Protein AF-A0A257Q0I9-F1 (afdb_monomer_lite)

Structure (mmCIF, N/CA/C/O backbone):
data_AF-A0A257Q0I9-F1
#
_entry.id   AF-A0A257Q0I9-F1
#
loop_
_atom_site.group_PDB
_atom_site.id
_atom_site.type_symbol
_atom_site.label_atom_id
_atom_site.label_alt_id
_atom_site.label_comp_id
_atom_site.label_asym_id
_atom_site.label_entity_id
_atom_site.label_seq_id
_atom_site.pdbx_PDB_ins_code
_atom_site.Cartn_x
_atom_site.Cartn_y
_atom_site.Cartn_z
_atom_site.occupancy
_atom_site.B_iso_or_equiv
_atom_site.auth_seq_id
_atom_site.auth_comp_id
_atom_site.auth_asym_id
_atom_site.auth_atom_id
_atom_site.pdbx_PDB_model_num
ATOM 1 N N . MET A 1 1 ? -20.682 18.251 23.087 1.00 47.34 1 MET A N 1
ATOM 2 C CA . MET A 1 1 ? -19.854 17.258 22.370 1.00 47.34 1 MET A CA 1
ATOM 3 C C . MET A 1 1 ? -20.577 15.922 22.479 1.00 47.34 1 MET A C 1
ATOM 5 O O . MET A 1 1 ? -20.470 15.254 23.495 1.00 47.34 1 MET A O 1
ATOM 9 N N . THR A 1 2 ? -21.476 15.627 21.542 1.00 52.22 2 THR A N 1
ATOM 10 C CA . THR A 1 2 ? -22.420 14.502 21.628 1.00 52.22 2 THR A CA 1
ATOM 11 C C . THR A 1 2 ? -21.692 13.170 21.445 1.00 52.22 2 THR A C 1
ATOM 13 O O . THR A 1 2 ? -21.302 12.810 20.338 1.00 52.22 2 THR A O 1
ATOM 16 N N . GLY A 1 3 ? -21.510 12.434 22.544 1.00 58.94 3 GLY A N 1
ATOM 17 C CA . GLY A 1 3 ? -21.076 11.040 22.528 1.00 58.94 3 GLY A CA 1
ATOM 18 C C . GLY A 1 3 ? -22.160 10.171 21.898 1.00 58.94 3 GLY A C 1
ATOM 19 O O . GLY A 1 3 ? -23.105 9.760 22.565 1.00 58.94 3 GLY A O 1
ATOM 20 N N . ARG A 1 4 ? -22.058 9.937 20.588 1.00 62.66 4 ARG A N 1
ATOM 21 C CA . ARG A 1 4 ? -22.910 8.980 19.881 1.00 62.66 4 ARG A CA 1
ATOM 22 C C . ARG A 1 4 ? -22.509 7.588 20.367 1.00 62.66 4 ARG A C 1
ATOM 24 O O . ARG A 1 4 ? -21.376 7.175 20.135 1.00 62.66 4 ARG A O 1
ATOM 31 N N . ALA A 1 5 ? -23.410 6.898 21.071 1.00 64.38 5 ALA A N 1
ATOM 32 C CA . ALA A 1 5 ? -23.218 5.492 21.414 1.00 64.38 5 ALA A CA 1
ATOM 33 C C . ALA A 1 5 ? -22.826 4.721 20.138 1.00 64.38 5 ALA A C 1
ATOM 35 O O . ALA A 1 5 ? -23.412 4.994 19.079 1.00 64.38 5 ALA A O 1
ATOM 36 N N . PRO A 1 6 ? -21.821 3.826 20.192 1.00 66.81 6 PRO A N 1
ATOM 37 C CA . PRO A 1 6 ? -21.424 3.073 19.016 1.00 66.81 6 PRO A CA 1
ATOM 38 C C . PRO A 1 6 ? -22.657 2.326 18.491 1.00 66.81 6 PRO A C 1
ATOM 40 O O . PRO A 1 6 ? -23.391 1.737 19.291 1.00 66.81 6 PRO A O 1
ATOM 43 N N . PRO A 1 7 ? -22.947 2.391 17.179 1.00 70.56 7 PRO A N 1
ATOM 44 C CA . PRO A 1 7 ? -24.047 1.624 16.615 1.00 70.56 7 PRO A CA 1
ATOM 45 C C . PRO A 1 7 ? -23.841 0.153 16.980 1.00 70.56 7 PRO A C 1
ATOM 47 O O . PRO A 1 7 ? -22.707 -0.323 16.968 1.00 70.56 7 PRO A O 1
ATOM 50 N N . ILE A 1 8 ? -24.918 -0.559 17.320 1.00 69.75 8 ILE A N 1
ATOM 51 C CA . ILE A 1 8 ? -24.861 -2.006 17.543 1.00 69.75 8 ILE A CA 1
ATOM 52 C C . ILE A 1 8 ? -24.315 -2.622 16.250 1.00 69.75 8 ILE A C 1
ATOM 54 O O . ILE A 1 8 ? -24.968 -2.579 15.206 1.00 69.75 8 ILE A O 1
ATOM 58 N N . LEU A 1 9 ? -23.070 -3.095 16.297 1.00 72.88 9 LEU A N 1
ATOM 59 C CA . LEU A 1 9 ? -22.393 -3.664 15.142 1.00 72.88 9 LEU A CA 1
ATOM 60 C C . LEU A 1 9 ? -22.929 -5.080 14.955 1.00 72.88 9 LEU A C 1
ATOM 62 O O . LEU A 1 9 ? -22.613 -5.972 15.737 1.00 72.88 9 LEU A O 1
ATOM 66 N N . ASP A 1 10 ? -23.752 -5.275 13.925 1.00 83.69 10 ASP A N 1
ATOM 67 C CA . ASP A 1 10 ? -24.113 -6.616 13.467 1.00 83.69 10 ASP A CA 1
ATOM 68 C C . ASP A 1 10 ? -22.834 -7.421 13.171 1.00 83.69 10 ASP A C 1
ATOM 70 O O . ASP A 1 10 ? -21.842 -6.875 12.669 1.00 83.69 10 ASP A O 1
ATOM 74 N N . ASN A 1 11 ? -22.859 -8.727 13.441 1.00 87.19 11 ASN A N 1
ATOM 75 C CA . ASN A 1 11 ? -21.711 -9.620 13.255 1.00 87.19 11 ASN A CA 1
ATOM 76 C C . ASN A 1 11 ? -21.160 -9.545 11.822 1.00 87.19 11 ASN A C 1
ATOM 78 O O . ASN A 1 11 ? -19.952 -9.643 11.607 1.00 87.19 11 ASN A O 1
ATOM 82 N N . LYS A 1 12 ? -22.033 -9.300 10.835 1.00 87.50 12 LYS A N 1
ATOM 83 C CA . LYS A 1 12 ? -21.646 -9.098 9.433 1.00 87.50 12 LYS A CA 1
ATOM 84 C C . LYS A 1 12 ? -20.823 -7.828 9.228 1.00 87.50 12 LYS A C 1
ATOM 86 O O . LYS A 1 12 ? -19.839 -7.855 8.494 1.00 87.50 12 LYS A O 1
ATOM 91 N N . THR A 1 13 ? -21.193 -6.728 9.879 1.00 88.06 13 THR A N 1
ATOM 92 C CA . THR A 1 13 ? -20.466 -5.452 9.800 1.00 88.06 13 THR A CA 1
ATOM 93 C C . THR A 1 13 ? -19.076 -5.587 10.405 1.00 88.06 13 THR A C 1
ATOM 95 O O . THR A 1 13 ? -18.101 -5.115 9.818 1.00 88.06 13 THR A O 1
ATOM 98 N N . LEU A 1 14 ? -18.974 -6.284 11.540 1.00 89.12 14 LEU A N 1
ATOM 99 C CA . LEU A 1 14 ? -17.699 -6.570 12.187 1.00 89.12 14 LEU A CA 1
ATOM 100 C C . LEU A 1 14 ? -16.808 -7.438 11.287 1.00 89.12 14 LEU A C 1
ATOM 102 O O . LEU A 1 14 ? -15.669 -7.069 11.010 1.00 89.12 14 LEU A O 1
ATOM 106 N N . PHE A 1 15 ? -17.356 -8.537 10.757 1.00 90.25 15 PHE A N 1
ATOM 107 C CA . PHE A 1 15 ? -16.657 -9.428 9.831 1.00 90.25 15 PHE A CA 1
ATOM 108 C C . PHE A 1 15 ? -16.145 -8.686 8.592 1.00 90.25 15 PHE A C 1
ATOM 110 O O . PHE A 1 15 ? -14.965 -8.782 8.275 1.00 90.25 15 PHE A O 1
ATOM 117 N N . ILE A 1 16 ? -16.989 -7.895 7.919 1.00 90.88 16 ILE A N 1
ATOM 118 C CA . ILE A 1 16 ? -16.580 -7.131 6.729 1.00 90.88 16 ILE A CA 1
ATOM 119 C C . ILE A 1 16 ? -15.529 -6.073 7.080 1.00 90.88 16 ILE A C 1
ATOM 121 O O . ILE A 1 16 ? -14.609 -5.851 6.293 1.00 90.88 16 ILE A O 1
ATOM 125 N N . GLY A 1 17 ? -15.642 -5.426 8.241 1.00 88.88 17 GLY A N 1
ATOM 126 C CA . GLY A 1 17 ? -14.652 -4.463 8.721 1.00 88.88 17 GLY A CA 1
ATOM 127 C C . GLY A 1 17 ? -13.271 -5.099 8.868 1.00 88.88 17 GLY A C 1
ATOM 128 O O . GLY A 1 17 ? -12.315 -4.650 8.234 1.00 88.88 17 GLY A O 1
ATOM 129 N N . PHE A 1 18 ? -13.176 -6.191 9.628 1.00 87.75 18 PHE A N 1
ATOM 130 C CA . PHE A 1 18 ? -11.920 -6.925 9.802 1.00 87.75 18 PHE A CA 1
ATOM 131 C C . PHE A 1 18 ? -11.421 -7.558 8.508 1.00 87.75 18 PHE A C 1
ATOM 133 O O . PHE A 1 18 ? -10.223 -7.541 8.251 1.00 87.75 18 PHE A O 1
ATOM 140 N N . PHE A 1 19 ? -12.314 -8.062 7.660 1.00 89.12 19 PHE A N 1
ATOM 141 C CA . PHE A 1 19 ? -11.951 -8.626 6.366 1.00 89.12 19 PHE A CA 1
ATOM 142 C C . PHE A 1 19 ? -11.327 -7.575 5.440 1.00 89.12 19 PHE A C 1
ATOM 144 O O . PHE A 1 19 ? -1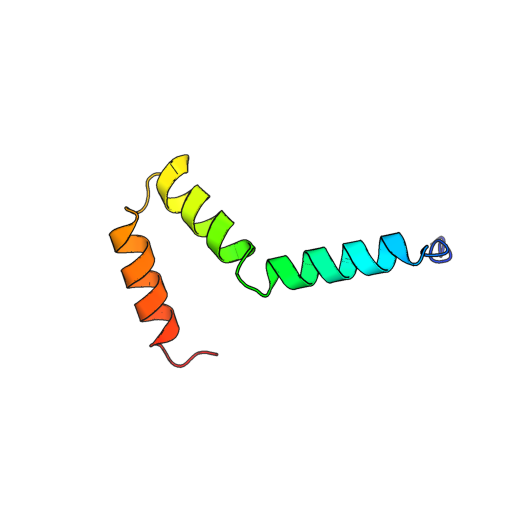0.298 -7.833 4.823 1.00 89.12 19 PHE A O 1
ATOM 151 N N . LYS A 1 20 ? -11.883 -6.356 5.392 1.00 86.62 20 LYS A N 1
ATOM 152 C CA . LYS A 1 20 ? -11.289 -5.237 4.643 1.00 86.62 20 LYS A CA 1
ATOM 153 C C . LYS A 1 20 ? -9.909 -4.863 5.178 1.00 86.62 20 LYS A C 1
ATOM 155 O O . LYS A 1 20 ? -8.993 -4.691 4.381 1.00 86.62 20 LYS A O 1
ATOM 160 N N . ILE A 1 21 ? -9.755 -4.772 6.499 1.00 87.19 21 ILE A N 1
ATOM 161 C CA . ILE A 1 21 ? -8.461 -4.491 7.140 1.00 87.19 21 ILE A CA 1
ATOM 162 C C . ILE A 1 21 ? -7.453 -5.605 6.825 1.00 87.19 21 ILE A C 1
ATOM 164 O O . ILE A 1 21 ? -6.318 -5.321 6.452 1.00 87.19 21 ILE A O 1
ATOM 168 N N . GLY A 1 22 ? -7.882 -6.866 6.901 1.00 86.44 22 GLY A N 1
ATOM 169 C CA . GLY A 1 22 ? -7.074 -8.032 6.562 1.00 86.44 22 GLY A CA 1
ATOM 170 C C . GLY A 1 22 ? -6.607 -8.006 5.111 1.00 86.44 22 GLY A C 1
ATOM 171 O O . GLY A 1 22 ? -5.424 -8.187 4.860 1.00 8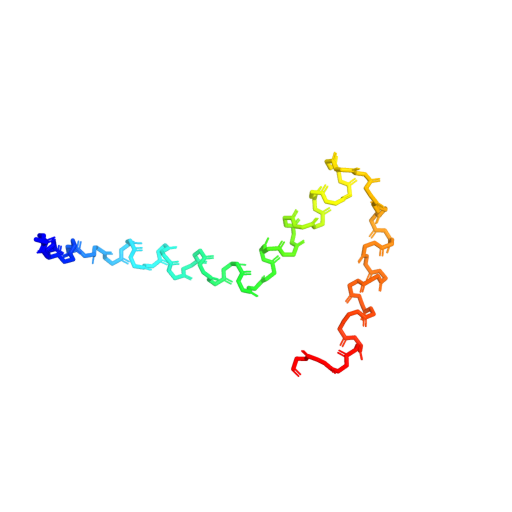6.44 22 GLY A O 1
ATOM 172 N N . ILE A 1 23 ? -7.491 -7.686 4.160 1.00 89.00 23 ILE A N 1
ATOM 173 C CA . ILE A 1 23 ? -7.109 -7.504 2.752 1.00 89.00 23 ILE A CA 1
ATOM 174 C C . ILE A 1 23 ? -6.097 -6.367 2.607 1.00 89.00 23 ILE A C 1
ATOM 176 O O . ILE A 1 23 ? -5.118 -6.520 1.886 1.00 89.00 23 ILE A O 1
ATOM 180 N N . MET A 1 24 ? -6.298 -5.233 3.283 1.00 85.81 24 MET A N 1
ATOM 181 C CA . MET A 1 24 ? -5.368 -4.102 3.205 1.00 85.81 24 MET A CA 1
ATOM 182 C C . MET A 1 24 ? -3.970 -4.468 3.726 1.00 85.81 24 MET A C 1
ATOM 184 O O . MET A 1 24 ? -2.988 -4.109 3.078 1.00 85.81 24 MET A O 1
ATOM 188 N N . GLY A 1 25 ? -3.879 -5.215 4.832 1.00 78.25 25 GLY A N 1
ATOM 189 C CA . GLY A 1 25 ? -2.612 -5.697 5.394 1.00 78.25 25 GLY A CA 1
ATOM 190 C C . GLY A 1 25 ? -1.978 -6.851 4.606 1.00 78.25 25 GLY A C 1
ATOM 191 O O . GLY A 1 25 ? -0.762 -6.907 4.467 1.00 78.25 25 GLY A O 1
ATOM 192 N N . PHE A 1 26 ? -2.788 -7.738 4.026 1.00 77.81 26 PHE A N 1
ATOM 193 C CA . PHE A 1 26 ? -2.349 -8.908 3.257 1.00 77.81 26 PHE A CA 1
ATOM 194 C C . PHE A 1 26 ? -2.216 -8.587 1.756 1.00 77.81 26 PHE A C 1
ATOM 196 O O . PHE A 1 26 ? -2.716 -9.300 0.890 1.00 77.81 26 PHE A O 1
ATOM 203 N N . GLY A 1 27 ? -1.576 -7.462 1.427 1.00 77.38 27 GLY A N 1
ATOM 204 C CA . GLY A 1 27 ? -1.195 -7.132 0.047 1.00 77.38 27 GLY A CA 1
ATOM 205 C C . GLY A 1 27 ? -2.262 -6.448 -0.818 1.00 77.38 27 GLY A C 1
ATOM 206 O O . GLY A 1 27 ? -1.981 -6.115 -1.969 1.00 77.38 27 GLY A O 1
ATOM 207 N N . GLY A 1 28 ? -3.452 -6.149 -0.295 1.00 84.06 28 GLY A N 1
ATOM 208 C CA . GLY A 1 28 ? -4.480 -5.395 -1.022 1.00 84.06 28 GLY A CA 1
ATOM 209 C C . GLY A 1 28 ? -4.032 -3.976 -1.378 1.00 84.06 28 GLY A C 1
ATOM 210 O O . GLY A 1 28 ? -4.262 -3.516 -2.495 1.00 84.06 28 GLY A O 1
ATOM 211 N N . VAL A 1 29 ? -3.316 -3.303 -0.471 1.00 85.06 29 VAL A N 1
ATOM 212 C CA . VAL A 1 29 ? -2.709 -1.991 -0.756 1.00 85.06 29 VAL A CA 1
ATOM 213 C C . VAL A 1 29 ? -1.615 -2.108 -1.815 1.00 85.06 29 VAL A C 1
ATOM 215 O O . VAL A 1 29 ? -1.541 -1.256 -2.695 1.00 85.06 29 VAL A O 1
ATOM 218 N N . LEU A 1 30 ? -0.813 -3.175 -1.788 1.00 86.31 30 LEU A N 1
ATOM 219 C CA . LEU A 1 30 ? 0.250 -3.393 -2.769 1.00 86.31 30 LEU A CA 1
ATOM 220 C C . LEU A 1 30 ? -0.312 -3.585 -4.183 1.00 86.31 30 LEU A C 1
ATOM 222 O O . LEU A 1 30 ? 0.202 -3.002 -5.134 1.00 86.31 30 LEU A O 1
ATOM 226 N N . ALA A 1 31 ? -1.394 -4.354 -4.323 1.00 86.56 31 ALA A N 1
ATOM 227 C CA . ALA A 1 31 ? -2.073 -4.539 -5.602 1.00 86.56 31 ALA A CA 1
ATOM 228 C C . ALA A 1 31 ? -2.625 -3.212 -6.155 1.00 86.56 31 ALA A C 1
ATOM 230 O O . ALA A 1 31 ? -2.494 -2.933 -7.349 1.00 86.56 31 ALA A O 1
ATOM 231 N N . ILE A 1 32 ? -3.193 -2.368 -5.285 1.00 87.62 32 ILE A N 1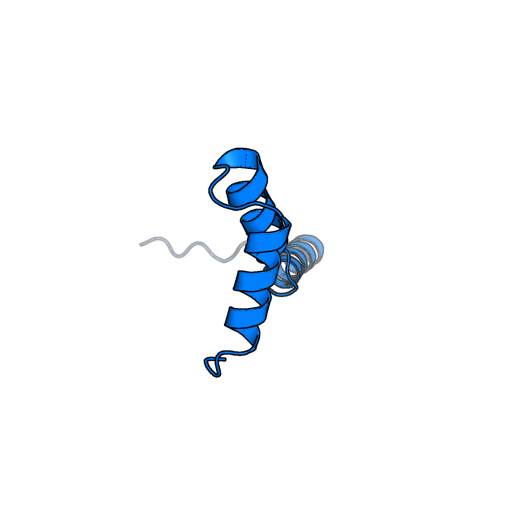
ATOM 232 C CA . ILE A 1 32 ? -3.667 -1.027 -5.653 1.00 87.62 32 ILE A CA 1
ATOM 233 C C . ILE A 1 32 ? -2.489 -0.124 -6.036 1.00 87.62 32 ILE A C 1
ATOM 235 O O . ILE A 1 32 ? -2.550 0.531 -7.072 1.00 87.62 32 ILE A O 1
ATOM 239 N N . ALA A 1 33 ? -1.410 -0.121 -5.253 1.00 87.69 33 ALA A N 1
ATOM 240 C CA . ALA A 1 33 ? -0.214 0.671 -5.522 1.00 87.69 33 ALA A CA 1
ATOM 241 C C . ALA A 1 33 ? 0.412 0.294 -6.869 1.00 87.69 33 ALA A C 1
ATOM 243 O O . ALA A 1 33 ? 0.647 1.174 -7.693 1.00 87.69 33 ALA A O 1
ATOM 244 N N . ARG A 1 34 ? 0.573 -1.008 -7.150 1.00 89.25 34 ARG A N 1
ATOM 245 C CA . ARG A 1 34 ? 1.041 -1.503 -8.452 1.00 89.25 34 ARG A CA 1
ATOM 246 C C . ARG A 1 34 ? 0.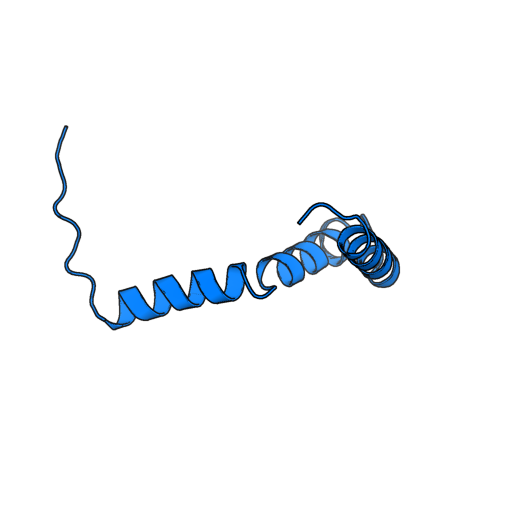168 -0.977 -9.581 1.00 89.25 34 ARG A C 1
ATOM 248 O O . ARG A 1 34 ? 0.684 -0.452 -10.559 1.00 89.25 34 ARG A O 1
ATOM 255 N N . ARG A 1 35 ? -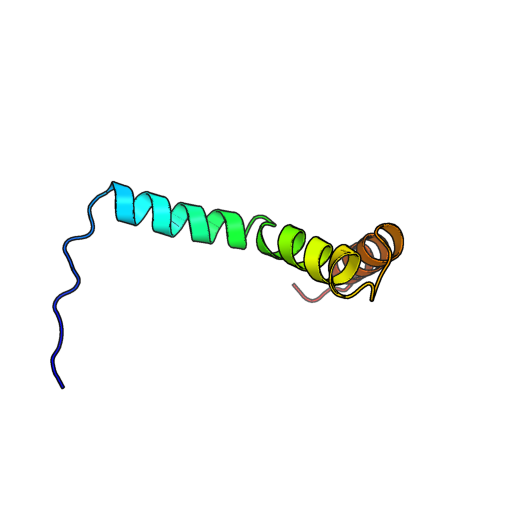1.155 -1.097 -9.449 1.00 88.88 35 ARG A N 1
ATOM 256 C CA . ARG A 1 35 ? -2.095 -0.639 -10.474 1.00 88.88 35 ARG A CA 1
ATOM 257 C C . ARG A 1 35 ? -1.994 0.865 -10.711 1.00 88.88 35 ARG A C 1
ATOM 259 O O . ARG A 1 35 ? -1.936 1.301 -11.852 1.00 88.88 35 ARG A O 1
ATOM 266 N N . VAL A 1 36 ? -1.959 1.664 -9.651 1.00 92.00 36 VAL A N 1
ATOM 267 C CA . VAL A 1 36 ? -1.872 3.123 -9.767 1.00 92.00 36 VAL A CA 1
ATOM 268 C C . VAL A 1 36 ? -0.536 3.534 -10.387 1.00 92.00 36 VAL A C 1
ATOM 270 O O . VAL A 1 36 ? -0.524 4.274 -11.363 1.00 92.00 36 VAL A O 1
ATOM 273 N N . MET A 1 37 ? 0.582 3.006 -9.891 1.00 90.81 37 MET A N 1
ATOM 274 C CA . MET A 1 37 ? 1.921 3.404 -10.336 1.00 90.81 37 MET A CA 1
ATOM 275 C C . MET A 1 37 ? 2.246 2.912 -11.753 1.00 90.81 37 MET A C 1
ATOM 277 O O . MET A 1 37 ? 2.913 3.632 -12.493 1.00 90.81 37 MET A O 1
ATOM 281 N N . VAL A 1 38 ? 1.751 1.731 -12.146 1.00 92.25 38 VAL A N 1
ATOM 282 C CA . VAL A 1 38 ? 2.027 1.124 -13.459 1.00 92.25 38 VAL A CA 1
ATOM 283 C C . VAL A 1 38 ? 0.979 1.483 -14.509 1.00 92.25 38 VAL A C 1
ATOM 285 O O . VAL A 1 38 ? 1.348 1.836 -15.621 1.00 92.25 38 VAL A O 1
ATOM 288 N N . GLU A 1 39 ? -0.317 1.406 -14.186 1.00 90.62 39 GLU A N 1
ATOM 289 C CA . GLU A 1 39 ? -1.405 1.558 -15.171 1.00 90.62 39 GLU A CA 1
ATOM 290 C C . GLU A 1 39 ? -2.040 2.951 -15.188 1.00 90.62 39 GLU A C 1
ATOM 292 O O . GLU A 1 39 ? -2.598 3.335 -16.207 1.00 90.62 39 GLU A O 1
ATOM 297 N N . GLN A 1 40 ? -2.030 3.700 -14.080 1.00 90.94 40 GLN A N 1
ATOM 298 C CA . GLN A 1 40 ? -2.662 5.030 -14.061 1.00 90.94 40 GLN A CA 1
ATOM 299 C C . GLN A 1 40 ? -1.649 6.148 -14.260 1.00 90.94 40 GLN A C 1
ATOM 301 O O . GLN A 1 40 ? -1.865 7.057 -15.054 1.00 90.94 40 GLN A O 1
ATOM 306 N N . TRP A 1 41 ? -0.555 6.102 -13.508 1.00 93.12 41 TRP A N 1
ATOM 307 C CA . TRP A 1 41 ? 0.468 7.141 -13.518 1.00 93.12 41 TRP A CA 1
ATOM 308 C C . TRP A 1 41 ? 1.605 6.840 -14.489 1.00 93.12 41 TRP A C 1
ATOM 310 O O . TRP A 1 41 ? 2.332 7.757 -14.857 1.00 93.12 41 TRP A O 1
ATOM 320 N N . HIS A 1 42 ? 1.745 5.576 -14.909 1.00 87.31 42 HIS A N 1
ATOM 321 C CA . HIS A 1 42 ? 2.818 5.103 -15.790 1.00 87.31 42 HIS A CA 1
ATOM 322 C C . HIS A 1 42 ? 4.218 5.518 -15.296 1.00 87.31 42 HIS A C 1
ATOM 324 O O . HIS A 1 42 ? 5.117 5.780 -16.090 1.00 87.31 42 HIS A O 1
ATOM 330 N N . TRP A 1 43 ? 4.403 5.617 -13.976 1.00 89.62 43 TRP A N 1
ATOM 331 C CA . TRP A 1 43 ? 5.686 5.982 -13.370 1.00 89.62 43 TRP A CA 1
ATOM 332 C C . TRP A 1 43 ? 6.692 4.839 -13.428 1.00 89.62 43 TRP A C 1
ATOM 334 O O . TRP A 1 43 ? 7.892 5.082 -13.416 1.00 89.62 43 TRP A O 1
ATOM 344 N N . LEU A 1 44 ? 6.195 3.603 -13.446 1.00 87.69 44 LEU A N 1
ATOM 345 C CA . LEU A 1 44 ? 6.996 2.388 -13.438 1.00 87.69 44 LEU A CA 1
ATOM 346 C C . LEU A 1 44 ? 6.373 1.368 -14.382 1.00 87.69 44 LEU A C 1
ATOM 348 O O . LEU A 1 44 ? 5.153 1.263 -14.491 1.00 87.69 44 LEU A O 1
ATOM 352 N N . THR A 1 45 ? 7.201 0.549 -15.008 1.00 89.75 45 THR A N 1
ATOM 353 C CA . THR A 1 45 ? 6.746 -0.688 -15.639 1.00 89.75 45 THR A CA 1
ATOM 354 C C . THR A 1 45 ? 6.468 -1.764 -14.585 1.00 89.75 45 THR A C 1
ATOM 356 O O . THR A 1 45 ? 6.903 -1.691 -13.433 1.00 89.75 45 THR A O 1
ATOM 359 N N . ALA A 1 46 ? 5.744 -2.815 -14.977 1.00 87.31 46 ALA A N 1
ATOM 360 C CA . ALA A 1 46 ? 5.468 -3.950 -14.097 1.00 87.31 46 ALA A CA 1
ATOM 361 C C . ALA A 1 46 ? 6.741 -4.625 -13.550 1.00 87.31 46 ALA A C 1
ATOM 363 O O . ALA A 1 46 ? 6.714 -5.130 -12.428 1.00 87.31 46 ALA A O 1
ATOM 364 N N . ALA A 1 47 ? 7.819 -4.643 -14.342 1.00 89.06 47 ALA A N 1
ATOM 365 C CA . ALA A 1 47 ? 9.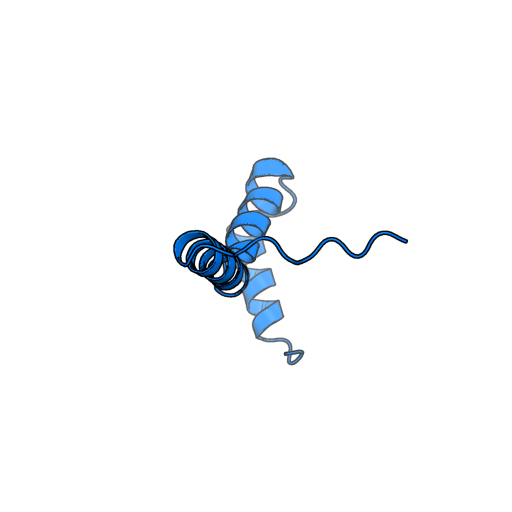109 -5.200 -13.951 1.00 89.06 47 ALA A CA 1
ATOM 366 C C . ALA A 1 47 ? 9.819 -4.292 -12.937 1.00 89.06 47 ALA A C 1
ATOM 368 O O . ALA A 1 47 ? 10.174 -4.759 -11.859 1.00 89.06 47 ALA A O 1
ATOM 369 N N . GLU A 1 48 ? 9.914 -2.988 -13.220 1.00 88.19 48 GLU A N 1
ATOM 370 C CA . GLU A 1 48 ? 10.549 -2.016 -12.316 1.00 88.19 48 GLU A CA 1
ATOM 371 C C . GLU A 1 48 ? 9.846 -1.939 -10.959 1.00 88.19 48 GLU A C 1
ATOM 373 O O . GLU A 1 48 ? 10.504 -1.869 -9.925 1.00 88.19 48 GLU A O 1
ATOM 378 N N . PHE A 1 49 ? 8.511 -2.010 -10.935 1.00 88.75 49 PHE A N 1
ATOM 379 C CA . PHE A 1 49 ? 7.765 -2.073 -9.679 1.00 88.75 49 PHE A CA 1
ATOM 380 C C . PHE A 1 49 ? 8.158 -3.296 -8.840 1.00 88.75 49 PHE A C 1
ATOM 382 O O . PHE A 1 49 ? 8.304 -3.185 -7.625 1.00 88.75 49 PHE A O 1
ATOM 389 N N . ASN A 1 50 ? 8.317 -4.461 -9.473 1.00 88.19 50 ASN A N 1
ATOM 390 C CA . ASN A 1 50 ? 8.653 -5.695 -8.771 1.00 88.19 50 ASN A CA 1
ATOM 391 C C . ASN A 1 50 ? 10.102 -5.691 -8.266 1.00 88.19 50 ASN A C 1
ATOM 393 O O . ASN A 1 50 ? 10.356 -6.152 -7.154 1.00 88.19 50 ASN A O 1
ATOM 397 N N . ASP A 1 51 ? 11.028 -5.125 -9.039 1.00 89.12 51 ASP A N 1
ATOM 398 C CA . ASP A 1 51 ? 12.417 -4.937 -8.618 1.00 89.12 51 ASP A CA 1
ATOM 399 C C . ASP A 1 51 ? 12.503 -3.978 -7.427 1.00 89.12 51 ASP A C 1
ATOM 401 O O . ASP A 1 51 ? 13.102 -4.328 -6.411 1.00 89.12 51 ASP A O 1
ATOM 405 N N . LEU A 1 52 ? 11.833 -2.819 -7.481 1.00 87.19 52 LEU A N 1
ATOM 406 C CA . LEU A 1 52 ? 11.761 -1.889 -6.347 1.00 87.19 52 LEU A CA 1
ATOM 407 C C . LEU A 1 52 ? 11.113 -2.539 -5.123 1.00 87.19 52 LEU A C 1
ATOM 409 O O . LEU A 1 52 ? 11.626 -2.402 -4.018 1.00 87.19 52 LEU A O 1
ATOM 413 N N . PHE A 1 53 ? 10.009 -3.263 -5.305 1.00 86.31 53 PHE A N 1
ATOM 414 C CA . PHE A 1 53 ? 9.337 -3.955 -4.209 1.00 86.31 53 PHE A CA 1
ATOM 415 C C . PHE A 1 53 ? 10.235 -5.015 -3.564 1.00 86.31 53 PHE A C 1
ATOM 417 O O . PHE A 1 53 ? 10.312 -5.095 -2.337 1.00 86.31 53 PHE A O 1
ATOM 424 N N . SER A 1 54 ? 10.948 -5.790 -4.381 1.00 84.62 54 SER A N 1
ATOM 425 C CA . SER A 1 54 ? 11.907 -6.788 -3.910 1.00 84.62 54 SER A CA 1
ATOM 426 C C . SER A 1 54 ? 13.040 -6.113 -3.144 1.00 84.62 54 SER A C 1
ATOM 428 O O . SER A 1 54 ? 13.339 -6.516 -2.025 1.00 84.62 54 SER A O 1
ATOM 430 N N . LEU A 1 55 ? 13.610 -5.029 -3.681 1.00 86.38 55 LEU A N 1
ATOM 431 C CA . LEU A 1 55 ? 14.626 -4.220 -3.003 1.00 86.38 55 LEU A CA 1
ATOM 432 C C . LEU A 1 55 ? 14.127 -3.666 -1.661 1.00 86.38 55 LEU A C 1
ATOM 434 O O . LEU A 1 55 ? 14.850 -3.742 -0.672 1.00 86.38 55 LEU A O 1
ATOM 438 N N . CYS A 1 56 ? 12.887 -3.176 -1.587 1.00 82.69 56 CYS A N 1
ATOM 439 C CA . CYS A 1 56 ? 12.284 -2.720 -0.334 1.00 82.69 56 CYS A CA 1
ATOM 440 C C . CYS A 1 56 ? 12.120 -3.849 0.693 1.00 82.69 56 CYS A C 1
ATOM 442 O O . CYS A 1 56 ? 12.280 -3.592 1.880 1.00 82.69 56 CYS A O 1
ATOM 444 N N . GLN A 1 57 ? 11.833 -5.083 0.264 1.00 79.00 57 GLN A N 1
ATOM 445 C CA . GLN A 1 57 ? 11.818 -6.247 1.161 1.00 79.00 57 GLN A CA 1
ATOM 446 C C . GLN A 1 57 ? 13.220 -6.685 1.599 1.00 79.00 57 GLN A C 1
ATOM 448 O O . GLN A 1 57 ? 13.377 -7.237 2.685 1.00 79.00 57 GLN A O 1
ATOM 453 N N . PHE A 1 58 ? 14.238 -6.441 0.771 1.00 76.88 58 PHE A N 1
ATOM 454 C CA . PHE A 1 58 ? 15.637 -6.696 1.117 1.00 76.88 58 PHE A CA 1
ATOM 455 C C . PHE A 1 58 ? 16.219 -5.651 2.075 1.00 76.88 58 PHE A C 1
ATOM 457 O O . PHE A 1 58 ? 17.139 -5.971 2.827 1.00 76.88 58 PHE A O 1
ATOM 464 N N . MET A 1 59 ? 15.722 -4.412 2.057 1.00 74.38 59 MET A N 1
ATOM 465 C CA . MET A 1 59 ? 16.145 -3.375 2.997 1.00 74.38 59 MET A CA 1
ATOM 466 C C . MET A 1 59 ? 15.608 -3.695 4.404 1.00 74.38 59 MET A C 1
ATOM 468 O O . MET A 1 59 ? 14.391 -3.712 4.594 1.00 74.38 59 MET A O 1
ATOM 472 N N . PRO A 1 60 ? 16.475 -3.929 5.410 1.00 52.47 60 PRO A N 1
ATOM 473 C CA . PRO A 1 60 ? 16.031 -4.237 6.762 1.00 52.47 60 PRO A CA 1
ATOM 474 C C . PRO A 1 60 ? 15.442 -2.965 7.385 1.00 52.47 60 PRO A C 1
ATOM 476 O O . PRO A 1 60 ? 16.164 -2.070 7.820 1.00 52.47 60 PRO A O 1
ATOM 479 N N . GLY A 1 61 ? 14.116 -2.867 7.354 1.00 56.69 61 GLY A N 1
ATOM 480 C CA . GLY A 1 61 ? 13.336 -1.732 7.857 1.00 56.69 61 GLY A CA 1
ATOM 481 C C . GLY A 1 61 ? 11.887 -2.094 8.193 1.00 56.69 61 GLY A C 1
ATOM 482 O O . GLY A 1 61 ? 11.048 -1.201 8.298 1.00 56.69 61 GLY A O 1
ATOM 483 N N . ALA A 1 62 ? 11.614 -3.392 8.341 1.00 49.47 62 ALA A N 1
ATOM 484 C CA . ALA A 1 62 ? 10.443 -3.941 9.014 1.00 49.47 62 ALA A CA 1
ATOM 485 C C . ALA A 1 62 ? 10.888 -4.571 10.339 1.00 49.47 62 ALA A C 1
ATOM 487 O O . ALA A 1 62 ? 12.001 -5.149 10.357 1.00 49.47 62 ALA A O 1
#

Sequence (62 aa):
MTGRAPPILDNKTLFIGFFKIGIMGFGGVLAIARRVMVEQWHWLTAAEFNDLFSLCQFMPGA

pLDDT: mean 81.66, std 11.67, range [47.34, 93.12]

Secondary structure (DSSP, 8-state):
----PPP---HHHHHHHHHHHHHIIIIIHHHHHHHIIIIIS-SS-HHHHHHHHHHHHHSS--

Foldseek 3Di:
DDPDDPPPQDPVNVVVVVVVVVCCVVCVVVVVVLCCCCPPVVVDHNVRSVVVVVVVVVPPDD

Radius of gyration: 17.92 Å; chains: 1; bounding box: 41×27×38 Å